Protein AF-A0A7W0J6A5-F1 (afdb_monomer)

Radius of gyration: 12.42 Å; Cα contacts (8 Å, |Δi|>4): 175; chains: 1; bounding box: 28×31×34 Å

Foldseek 3Di:
DLVLLQVQAQPWFAQPAPRFIKHFHDQDPQGTWIQGPVVRDIDGDGPCLLVVQVVVCVVVQKDFLVRSVVVVRPVSRVSLRSVCSDPQWDFDVPGTMIGGDD

pLDDT: mean 92.48, std 4.94, range [63.91, 98.19]

Nearest PDB structures (foldseek):
  6bhh-assembly1_A  TM=7.083E-01  e=1.393E-01  Homo sapiens
  6bhi-assembly1_A  TM=7.099E-01  e=1.833E-01  Homo sapiens
  6kco-assembly3_E  TM=5.492E-01  e=9.223E-02  Drosophila melanogaster
  3qby-assembly1_B  TM=6.199E-01  e=2.965E-01  Homo sapiens
  7hgi-assembly3_C  TM=5.526E-01  e=4.795E-01  Homo sapiens

Solvent-accessible surface area (backbone atoms only — not comparable to full-atom values): 5682 Å² total; per-residue (Å²): 105,70,77,69,51,52,79,41,50,72,37,75,50,47,24,78,83,79,60,51,46,30,32,31,65,46,69,60,93,70,21,38,34,30,38,33,60,92,74,74,40,75,44,79,44,53,36,64,60,52,49,56,50,47,52,46,24,67,73,69,33,42,46,40,44,64,57,39,35,76,73,69,32,88,57,22,60,55,52,53,35,58,51,48,74,40,91,47,36,44,73,48,75,84,68,53,35,40,36,52,56,133

Structure (mmCIF, N/CA/C/O backbone):
data_AF-A0A7W0J6A5-F1
#
_entry.id   AF-A0A7W0J6A5-F1
#
loop_
_atom_site.group_PDB
_atom_site.id
_atom_site.type_symbol
_atom_site.label_atom_id
_atom_site.label_alt_id
_atom_site.label_comp_id
_atom_site.label_asym_id
_atom_site.label_entity_id
_atom_site.label_seq_id
_atom_site.pdbx_PDB_ins_code
_atom_site.Cartn_x
_atom_site.Cartn_y
_atom_site.Cartn_z
_atom_site.occupancy
_atom_site.B_iso_or_equiv
_atom_site.auth_seq_id
_atom_site.auth_comp_id
_atom_site.auth_asym_id
_atom_site.auth_atom_id
_atom_site.pdbx_PDB_model_num
ATOM 1 N N . MET A 1 1 ? -0.264 5.609 -11.296 1.00 81.12 1 MET A N 1
ATOM 2 C CA . MET A 1 1 ? -0.318 5.065 -9.925 1.00 81.12 1 MET A CA 1
ATOM 3 C C . MET A 1 1 ? -1.379 5.775 -9.086 1.00 81.12 1 MET A C 1
ATOM 5 O O . MET A 1 1 ? -2.405 5.154 -8.873 1.00 81.12 1 MET A O 1
ATOM 9 N N . ILE A 1 2 ? -1.243 7.058 -8.716 1.00 80.44 2 ILE A N 1
ATOM 10 C CA . ILE A 1 2 ? -2.243 7.757 -7.866 1.00 80.44 2 ILE A CA 1
ATOM 11 C C . ILE A 1 2 ? -3.684 7.664 -8.397 1.00 80.44 2 ILE A C 1
ATOM 13 O O . ILE A 1 2 ? -4.582 7.311 -7.645 1.00 80.44 2 ILE A O 1
ATOM 17 N N . GLU A 1 3 ? -3.910 7.872 -9.697 1.00 82.69 3 GLU A N 1
ATOM 18 C CA . GLU A 1 3 ? -5.251 7.717 -10.294 1.00 82.69 3 GLU A CA 1
ATOM 19 C C . GLU A 1 3 ? -5.809 6.286 -10.177 1.00 82.69 3 GLU A C 1
ATOM 21 O O . GLU A 1 3 ? -7.005 6.091 -9.991 1.00 82.69 3 GLU A O 1
ATOM 26 N N . GLN A 1 4 ? -4.947 5.262 -10.212 1.00 84.19 4 GLN A N 1
ATOM 27 C CA . GLN A 1 4 ? -5.371 3.884 -9.944 1.00 84.19 4 GLN A CA 1
ATOM 28 C C . GLN A 1 4 ? -5.660 3.660 -8.461 1.00 84.19 4 GLN A C 1
ATOM 30 O O . GLN A 1 4 ? -6.512 2.840 -8.146 1.00 84.19 4 GLN A O 1
ATOM 35 N N . LEU A 1 5 ? -4.981 4.369 -7.559 1.00 88.69 5 LEU A N 1
ATOM 36 C CA . LEU A 1 5 ? -5.229 4.263 -6.125 1.00 88.69 5 LEU A CA 1
ATOM 37 C C . LEU A 1 5 ? -6.516 4.981 -5.717 1.00 88.69 5 LEU A C 1
ATOM 39 O O . LEU A 1 5 ? -7.231 4.453 -4.878 1.00 88.69 5 LEU A O 1
ATOM 43 N N . LYS A 1 6 ? -6.887 6.099 -6.359 1.00 91.44 6 LYS A N 1
ATOM 44 C CA . LYS A 1 6 ? -8.153 6.813 -6.089 1.00 91.44 6 LYS A CA 1
ATOM 45 C C . LYS A 1 6 ? -9.393 5.918 -6.153 1.00 91.44 6 LYS A C 1
ATOM 47 O O . LYS A 1 6 ? -10.321 6.095 -5.378 1.00 91.44 6 LYS A O 1
ATOM 52 N N . ARG A 1 7 ? -9.393 4.879 -6.999 1.00 92.75 7 ARG A N 1
ATOM 53 C CA . ARG A 1 7 ? -10.489 3.884 -7.067 1.00 92.75 7 ARG A CA 1
ATOM 54 C C . ARG A 1 7 ? -10.672 3.060 -5.783 1.00 92.75 7 ARG A C 1
ATOM 56 O O . ARG A 1 7 ? -11.578 2.225 -5.717 1.00 92.75 7 ARG A O 1
ATOM 63 N N . LEU A 1 8 ? -9.737 3.176 -4.845 1.00 94.25 8 LEU A N 1
ATOM 64 C CA . LEU A 1 8 ? -9.739 2.495 -3.561 1.00 94.25 8 LEU A CA 1
ATOM 65 C C . LEU A 1 8 ? -10.296 3.373 -2.436 1.00 94.25 8 LEU A C 1
ATOM 67 O O . LEU A 1 8 ? -10.527 2.845 -1.354 1.00 94.25 8 LEU A O 1
ATOM 71 N N . GLU A 1 9 ? -10.543 4.667 -2.665 1.00 95.88 9 GLU A N 1
ATOM 72 C CA . GLU A 1 9 ? -11.222 5.515 -1.679 1.00 95.88 9 GLU A CA 1
ATOM 73 C C . GLU A 1 9 ? -12.568 4.904 -1.266 1.00 95.88 9 GLU A C 1
ATOM 75 O O . GLU A 1 9 ? -13.327 4.390 -2.090 1.00 95.88 9 GLU A O 1
ATOM 80 N N . GLY A 1 10 ? -12.834 4.902 0.040 1.00 96.31 10 GLY A N 1
ATOM 81 C CA . GLY A 1 10 ? -14.007 4.278 0.647 1.00 96.31 10 GLY A CA 1
ATOM 82 C C . GLY A 1 10 ? -13.945 2.751 0.759 1.00 96.31 10 GLY A C 1
ATOM 83 O O . GLY A 1 10 ? -14.816 2.163 1.401 1.00 96.31 10 GLY A O 1
ATOM 84 N N . LYS A 1 11 ? -12.939 2.078 0.183 1.00 97.44 11 LYS A N 1
ATOM 85 C CA . LYS A 1 11 ? -12.821 0.616 0.274 1.00 97.44 11 LYS A CA 1
ATOM 86 C C . LYS A 1 11 ? -12.160 0.179 1.573 1.00 97.44 11 LYS A C 1
ATOM 88 O O . LYS A 1 11 ? -11.204 0.788 2.054 1.00 97.44 11 LYS A O 1
ATOM 93 N N . THR A 1 12 ? -12.647 -0.939 2.101 1.00 97.94 12 THR A N 1
ATOM 94 C CA . THR A 1 12 ? -11.970 -1.691 3.157 1.00 97.94 12 THR A CA 1
ATOM 95 C C . THR A 1 12 ? -11.028 -2.709 2.530 1.00 97.94 12 THR A C 1
ATOM 97 O O . THR A 1 12 ? -11.448 -3.509 1.697 1.00 97.94 12 THR A O 1
ATOM 100 N N . LEU A 1 13 ? -9.769 -2.674 2.955 1.00 97.50 13 LEU A N 1
ATOM 101 C CA . LEU A 1 13 ? -8.716 -3.614 2.597 1.00 97.50 13 LEU A CA 1
ATOM 102 C C . LEU A 1 13 ? -8.223 -4.350 3.847 1.00 97.50 13 LEU A C 1
ATOM 104 O O . LEU A 1 13 ? -8.579 -4.013 4.981 1.00 97.50 13 LEU A O 1
ATOM 108 N N . GLU A 1 14 ? -7.368 -5.342 3.633 1.00 97.31 14 GLU A N 1
ATOM 109 C CA . GLU A 1 14 ? -6.729 -6.126 4.684 1.00 97.31 14 GLU A CA 1
ATOM 110 C C . GLU A 1 14 ? -5.217 -6.175 4.472 1.00 97.31 14 GLU A C 1
ATOM 112 O O . GLU A 1 14 ? -4.734 -6.213 3.341 1.00 97.31 14 GLU A O 1
ATOM 117 N N . THR A 1 15 ? -4.444 -6.171 5.560 1.00 95.81 15 THR A N 1
ATOM 118 C CA . THR A 1 15 ? -3.000 -6.415 5.456 1.00 95.81 15 THR A CA 1
ATOM 119 C C . THR A 1 15 ? -2.727 -7.846 4.990 1.00 95.81 15 THR A C 1
ATOM 121 O O . THR A 1 15 ? -3.398 -8.779 5.424 1.00 95.81 15 THR A O 1
ATOM 124 N N . LEU A 1 16 ? -1.705 -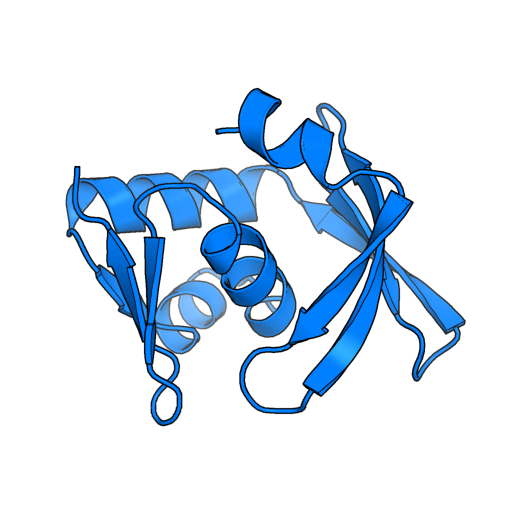8.023 4.144 1.00 95.00 16 LEU A N 1
ATOM 125 C CA . LEU A 1 16 ? -1.484 -9.279 3.412 1.00 95.00 16 LEU A CA 1
ATOM 126 C C . LEU A 1 16 ? -1.231 -10.510 4.303 1.00 95.00 16 LEU A C 1
ATOM 128 O O . LEU A 1 16 ? -1.650 -11.601 3.947 1.00 95.00 16 LEU A O 1
ATOM 132 N N . ASP A 1 17 ? -0.532 -10.357 5.433 1.00 91.81 17 ASP A N 1
ATOM 133 C CA . ASP A 1 17 ? -0.169 -11.489 6.312 1.00 91.81 17 ASP A CA 1
ATOM 134 C C . ASP A 1 17 ? -1.076 -11.615 7.545 1.00 91.81 17 ASP A C 1
ATOM 136 O O . ASP A 1 17 ? -1.482 -12.709 7.923 1.00 91.81 17 ASP A O 1
ATOM 140 N N . GLN A 1 18 ? -1.420 -10.492 8.182 1.00 92.06 18 GLN A N 1
ATOM 141 C CA . GLN A 1 18 ? -2.180 -10.498 9.440 1.00 92.06 18 GLN A CA 1
ATOM 142 C C . GLN A 1 18 ? -3.686 -10.302 9.248 1.00 92.06 18 GLN A C 1
ATOM 144 O O . GLN A 1 18 ? -4.409 -10.285 10.244 1.00 92.06 18 GLN A O 1
ATOM 149 N N . HIS A 1 19 ? -4.154 -10.097 8.013 1.00 94.50 19 HIS A N 1
ATOM 150 C CA . HIS A 1 19 ? -5.562 -9.847 7.687 1.00 94.50 19 HIS A CA 1
ATOM 151 C C . HIS A 1 19 ? -6.195 -8.721 8.523 1.00 94.50 19 HIS A C 1
ATOM 153 O O . HIS A 1 19 ? -7.384 -8.725 8.849 1.00 94.50 19 HIS A O 1
ATOM 159 N N . LYS A 1 20 ? -5.385 -7.729 8.919 1.00 95.06 20 LYS A N 1
ATOM 160 C CA . LYS A 1 20 ? -5.869 -6.590 9.703 1.00 95.06 20 LYS A CA 1
ATOM 161 C C . LYS A 1 20 ? -6.606 -5.643 8.776 1.00 95.06 20 LYS A C 1
ATOM 163 O O . LYS A 1 20 ? -6.001 -5.093 7.858 1.00 95.06 20 LYS A O 1
ATOM 168 N N . LYS A 1 21 ? -7.891 -5.437 9.053 1.00 97.75 21 LYS A N 1
ATOM 169 C CA . LYS A 1 21 ? -8.760 -4.558 8.271 1.00 97.75 21 LYS A CA 1
ATOM 170 C C . LYS A 1 21 ? -8.427 -3.084 8.469 1.00 97.75 21 LYS A C 1
ATOM 172 O O . LYS A 1 21 ? -8.174 -2.627 9.590 1.00 97.75 21 LYS A O 1
ATOM 177 N N . PHE A 1 22 ? -8.483 -2.340 7.376 1.00 98.06 22 PHE A N 1
ATOM 178 C CA . PHE A 1 22 ? -8.414 -0.888 7.364 1.00 98.06 22 PHE A CA 1
ATOM 179 C C . PHE A 1 22 ? -9.250 -0.329 6.211 1.00 98.06 22 PHE A C 1
ATOM 181 O O . PHE A 1 22 ? -9.383 -0.966 5.170 1.00 98.06 22 PHE A O 1
ATOM 188 N N . THR A 1 23 ? -9.819 0.860 6.386 1.00 98.19 23 THR A N 1
ATOM 189 C CA . THR A 1 23 ? -10.558 1.558 5.323 1.00 98.19 23 THR A CA 1
ATOM 190 C C . THR A 1 23 ? -9.728 2.708 4.791 1.00 98.19 23 THR A C 1
ATOM 192 O O . THR A 1 23 ? -9.179 3.473 5.578 1.00 98.19 23 THR A O 1
ATOM 195 N N . ILE A 1 24 ? -9.659 2.852 3.471 1.00 97.31 24 ILE A N 1
ATOM 196 C CA . ILE A 1 24 ? -9.080 4.030 2.823 1.00 97.31 24 ILE A CA 1
ATOM 197 C C . ILE A 1 24 ? -10.117 5.148 2.879 1.00 97.31 24 ILE A C 1
ATOM 199 O O . ILE A 1 24 ? -11.205 5.018 2.324 1.00 97.31 24 ILE A O 1
ATOM 203 N N . LEU A 1 25 ? -9.787 6.235 3.568 1.00 97.19 25 LEU A N 1
ATOM 204 C CA . LEU A 1 25 ? -10.675 7.380 3.754 1.00 97.19 25 LEU A CA 1
ATOM 205 C C . LEU A 1 25 ? -10.560 8.345 2.573 1.00 97.19 25 LEU A C 1
ATOM 207 O O . LEU A 1 25 ? -11.546 8.620 1.900 1.00 97.19 25 LEU A O 1
ATOM 211 N N . THR A 1 26 ? -9.339 8.804 2.305 1.00 96.00 26 THR A N 1
ATOM 212 C CA . THR A 1 26 ? -9.020 9.788 1.266 1.00 96.00 26 THR A CA 1
ATOM 213 C C . THR A 1 26 ? -7.617 9.537 0.734 1.00 96.00 26 THR A C 1
ATOM 215 O O . THR A 1 26 ? -6.731 9.084 1.464 1.00 96.00 26 THR A O 1
ATOM 218 N N . ILE A 1 27 ? -7.417 9.856 -0.538 1.00 93.75 27 ILE A N 1
ATOM 219 C CA . ILE A 1 27 ? -6.148 9.835 -1.249 1.00 93.75 27 ILE A CA 1
ATOM 220 C C . ILE A 1 27 ? -5.949 11.211 -1.876 1.00 93.75 27 ILE A C 1
ATOM 222 O O . ILE A 1 27 ? -6.639 11.598 -2.819 1.00 93.75 27 ILE A O 1
ATOM 226 N N . ASP A 1 28 ? -4.961 11.942 -1.377 1.00 91.81 28 ASP A N 1
ATOM 227 C CA . ASP A 1 28 ? -4.665 13.296 -1.827 1.00 91.81 28 ASP A CA 1
ATOM 228 C C . ASP A 1 28 ? -3.169 13.496 -2.117 1.00 91.81 28 ASP A C 1
ATOM 230 O O . ASP A 1 28 ? -2.385 12.553 -2.258 1.00 91.81 28 ASP A O 1
ATOM 234 N N . HIS A 1 29 ? -2.766 14.755 -2.280 1.00 88.38 29 HIS A N 1
ATOM 235 C CA . HIS A 1 29 ? -1.388 15.125 -2.595 1.00 88.38 2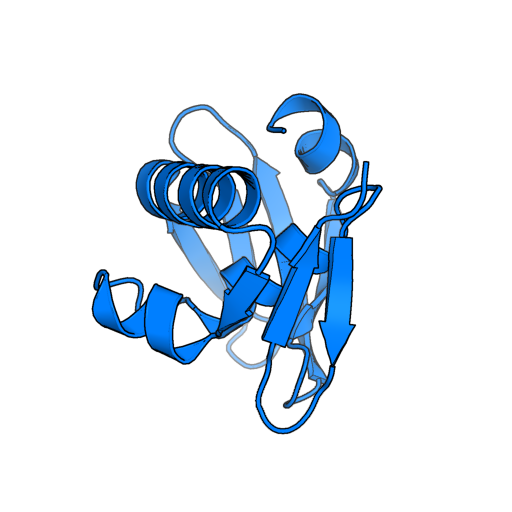9 HIS A CA 1
ATOM 236 C C . HIS A 1 29 ? -0.404 14.870 -1.447 1.00 88.38 29 HIS A C 1
ATOM 238 O O . HIS A 1 29 ? 0.797 14.809 -1.701 1.00 88.38 29 HIS A O 1
ATOM 244 N N . SER A 1 30 ? -0.891 14.740 -0.213 1.00 90.25 30 SER A N 1
ATOM 245 C CA . SER A 1 30 ? -0.087 14.450 0.975 1.00 90.25 30 SER A CA 1
ATOM 246 C C . SER A 1 30 ? 0.106 12.948 1.196 1.00 90.25 30 SER A C 1
ATOM 248 O O . SER A 1 30 ? 1.078 12.535 1.829 1.00 90.25 30 SER A O 1
ATOM 250 N N . GLY A 1 31 ? -0.791 12.119 0.652 1.00 92.75 31 GLY A N 1
ATOM 251 C CA . GLY A 1 31 ? -0.698 10.668 0.730 1.00 92.75 31 GLY A CA 1
ATOM 252 C C . GLY A 1 31 ? -2.055 9.989 0.843 1.00 92.75 31 GLY A C 1
ATOM 253 O O . GLY A 1 31 ? -3.020 10.376 0.187 1.00 92.75 31 GLY A O 1
ATOM 254 N N . ILE A 1 32 ? -2.105 8.931 1.651 1.00 94.62 32 ILE A N 1
ATOM 255 C CA . ILE A 1 32 ? -3.300 8.110 1.853 1.00 94.62 32 ILE A CA 1
ATOM 256 C C . ILE A 1 32 ? -3.689 8.137 3.323 1.00 94.62 32 ILE A C 1
ATOM 258 O O . ILE A 1 32 ? -2.909 7.750 4.193 1.00 94.62 32 ILE A O 1
ATOM 262 N N . TYR A 1 33 ? -4.921 8.541 3.597 1.00 96.06 33 TYR A N 1
ATOM 263 C CA . TYR A 1 33 ? -5.513 8.472 4.922 1.00 96.06 33 TYR A CA 1
ATOM 264 C C . TYR A 1 33 ? -6.272 7.162 5.068 1.00 96.06 33 TYR A C 1
ATOM 266 O O . TYR A 1 33 ? -7.132 6.836 4.248 1.00 96.06 33 TYR A O 1
ATOM 274 N N . ILE A 1 34 ? -5.962 6.410 6.121 1.00 97.19 34 ILE A N 1
ATOM 275 C CA . ILE A 1 34 ? -6.635 5.153 6.442 1.00 97.19 34 ILE A CA 1
ATOM 276 C C . ILE A 1 34 ? -7.216 5.186 7.851 1.00 97.19 34 ILE A C 1
ATOM 278 O O . ILE A 1 34 ? -6.614 5.765 8.750 1.00 97.19 34 ILE A O 1
ATOM 282 N N . ASN A 1 35 ? -8.325 4.487 8.068 1.00 97.81 35 ASN A N 1
ATOM 283 C CA . ASN A 1 35 ? -8.810 4.129 9.397 1.00 97.81 35 ASN A CA 1
ATOM 284 C C . ASN A 1 35 ? -8.452 2.671 9.694 1.00 97.81 35 ASN A C 1
ATOM 286 O O . ASN A 1 35 ? -8.869 1.764 8.972 1.00 97.81 35 ASN A O 1
ATOM 290 N N . VAL A 1 36 ? -7.684 2.428 10.755 1.00 97.19 36 VAL A N 1
ATOM 291 C CA . VAL A 1 36 ? -7.299 1.075 11.179 1.00 97.19 36 VAL A CA 1
ATOM 292 C C . VAL A 1 36 ? -8.370 0.509 12.102 1.00 97.19 36 VAL A C 1
ATOM 294 O O . VAL A 1 36 ? -8.503 0.969 13.239 1.00 97.19 36 VAL A O 1
ATOM 297 N N . HIS A 1 37 ? -9.080 -0.536 11.668 1.00 97.38 37 HIS A N 1
ATOM 298 C CA . HIS A 1 37 ? -10.261 -1.046 12.381 1.00 97.38 37 HIS A CA 1
ATOM 299 C C . HIS A 1 37 ? -9.922 -1.615 13.759 1.00 97.38 37 HIS A C 1
ATOM 301 O O . HIS A 1 37 ? -10.683 -1.443 14.706 1.00 97.38 37 HIS A O 1
ATOM 307 N N . SER A 1 38 ? -8.761 -2.257 13.918 1.00 94.56 38 SER A N 1
ATOM 308 C CA . SER A 1 38 ? -8.380 -2.848 15.208 1.00 94.56 38 SER A CA 1
ATOM 309 C C . SER A 1 38 ? -8.161 -1.803 16.303 1.00 94.56 38 SER A C 1
ATOM 311 O O . SER A 1 38 ? -8.312 -2.107 17.480 1.00 94.56 38 SER A O 1
ATOM 313 N N . THR A 1 39 ? -7.761 -0.585 15.928 1.00 95.31 39 THR A N 1
ATOM 314 C CA . THR A 1 39 ? -7.496 0.505 16.880 1.00 95.31 39 THR A CA 1
ATOM 315 C C . THR A 1 39 ? -8.504 1.642 16.793 1.00 95.31 39 THR A C 1
ATOM 317 O O . THR A 1 39 ? -8.447 2.525 17.640 1.00 95.31 39 THR A O 1
ATOM 320 N N . GLN A 1 40 ? -9.379 1.648 15.781 1.00 95.50 40 GLN A N 1
ATOM 321 C CA . GLN A 1 40 ? -10.292 2.753 15.461 1.00 95.50 40 GLN A CA 1
ATOM 322 C C . GLN A 1 40 ? -9.558 4.098 15.336 1.00 95.50 40 GLN A C 1
ATOM 324 O O . GLN A 1 40 ? -10.048 5.137 15.765 1.00 95.50 40 GLN A O 1
ATOM 329 N N . LYS A 1 41 ? -8.333 4.064 14.795 1.00 95.56 41 LYS A N 1
ATOM 330 C CA . LYS A 1 41 ? -7.467 5.241 14.665 1.00 95.56 41 LYS A CA 1
ATOM 331 C C . LYS A 1 41 ? -7.193 5.531 13.210 1.00 95.56 41 LYS A C 1
ATOM 333 O O . LYS A 1 41 ? -6.839 4.617 12.458 1.00 95.56 41 LYS A O 1
ATOM 338 N N . ASP A 1 42 ? -7.241 6.811 12.889 1.00 96.44 42 ASP A N 1
ATOM 339 C CA . ASP A 1 42 ? -6.827 7.310 11.594 1.00 96.44 42 ASP A CA 1
ATOM 340 C C . ASP A 1 42 ? -5.306 7.418 11.539 1.00 96.44 42 ASP A C 1
ATOM 342 O O . ASP A 1 42 ? -4.632 7.728 12.529 1.00 96.44 42 ASP A O 1
ATOM 346 N N . ARG A 1 43 ? -4.750 7.105 10.374 1.00 94.00 43 ARG A N 1
ATOM 347 C CA . ARG A 1 43 ? -3.324 7.201 10.090 1.00 94.00 43 ARG A CA 1
ATOM 348 C C . ARG A 1 43 ? -3.130 7.804 8.716 1.00 94.00 43 ARG A C 1
ATOM 350 O O . ARG A 1 43 ? -3.799 7.410 7.764 1.00 94.00 43 ARG A O 1
ATOM 357 N N . GLN A 1 44 ? -2.163 8.704 8.625 1.00 94.44 44 GLN A N 1
ATOM 358 C CA . GLN A 1 44 ? -1.646 9.171 7.353 1.00 94.44 44 GLN A CA 1
ATOM 359 C C . GLN A 1 44 ? -0.489 8.269 6.928 1.00 94.44 44 GLN A C 1
ATOM 361 O O . GLN A 1 44 ? 0.430 7.993 7.702 1.00 94.44 44 GLN A O 1
ATOM 366 N N . LEU A 1 45 ? -0.558 7.804 5.693 1.00 92.44 45 LEU A N 1
ATOM 367 C CA . LEU A 1 45 ? 0.522 7.142 4.991 1.00 92.44 45 LEU A CA 1
ATOM 368 C C . LEU A 1 45 ? 1.081 8.154 3.992 1.00 92.44 45 LEU A C 1
ATOM 370 O O . LEU A 1 45 ? 0.375 8.552 3.064 1.00 92.44 45 LEU A O 1
ATOM 374 N N . PHE A 1 46 ? 2.309 8.611 4.216 1.00 92.00 46 PHE A N 1
ATOM 375 C CA . PHE A 1 46 ? 2.886 9.713 3.451 1.00 92.00 46 PHE A CA 1
ATOM 376 C C . PHE A 1 46 ? 3.098 9.335 1.987 1.00 92.00 46 PHE A C 1
ATOM 378 O O . PHE A 1 46 ? 3.472 8.205 1.662 1.00 92.00 46 PHE A O 1
ATOM 385 N N . ARG A 1 47 ? 2.855 10.293 1.092 1.00 90.31 47 ARG A N 1
ATOM 386 C CA . ARG A 1 47 ? 2.946 10.093 -0.356 1.00 90.31 47 ARG A CA 1
ATOM 387 C C . ARG A 1 47 ? 4.325 9.613 -0.791 1.00 90.31 47 ARG A C 1
ATOM 389 O O . ARG A 1 47 ? 4.408 8.740 -1.650 1.00 90.31 47 ARG A O 1
ATOM 396 N N . GLU A 1 48 ? 5.376 10.166 -0.203 1.00 89.69 48 GLU A N 1
ATOM 397 C CA . GLU A 1 48 ? 6.769 9.841 -0.509 1.00 89.69 48 GLU A CA 1
ATOM 398 C C . GLU A 1 48 ? 7.015 8.341 -0.319 1.00 89.69 48 GLU A C 1
ATOM 400 O O . GLU A 1 48 ? 7.527 7.681 -1.214 1.00 89.69 48 GLU A O 1
ATOM 405 N N . GLN A 1 49 ? 6.491 7.763 0.766 1.00 87.81 49 GLN A N 1
ATOM 406 C CA . GLN A 1 49 ? 6.634 6.335 1.067 1.00 87.81 49 GLN A CA 1
ATOM 407 C C . GLN A 1 49 ? 6.019 5.443 -0.020 1.00 87.81 49 GLN A C 1
ATOM 409 O O . GLN A 1 49 ? 6.561 4.382 -0.333 1.00 87.81 49 GLN A O 1
ATOM 414 N N . PHE A 1 50 ? 4.899 5.863 -0.615 1.00 88.44 50 PHE A N 1
ATOM 415 C CA . PHE A 1 50 ? 4.281 5.139 -1.727 1.00 88.44 50 PHE A CA 1
ATOM 416 C C . PHE A 1 50 ? 5.025 5.318 -3.035 1.00 88.44 50 PHE A C 1
ATOM 418 O O . PHE A 1 50 ? 5.151 4.348 -3.778 1.00 88.44 50 PHE A O 1
ATOM 425 N N . ILE A 1 51 ? 5.464 6.540 -3.337 1.00 90.25 51 ILE A N 1
ATOM 426 C CA . ILE A 1 51 ? 6.203 6.830 -4.566 1.00 90.25 51 ILE A CA 1
ATOM 427 C C . ILE A 1 51 ? 7.511 6.052 -4.563 1.00 90.25 51 ILE A C 1
ATOM 429 O O . ILE A 1 51 ? 7.754 5.307 -5.503 1.00 90.25 51 ILE A O 1
ATOM 433 N N . ASP A 1 52 ? 8.280 6.131 -3.481 1.00 91.31 52 ASP A N 1
ATOM 434 C CA . ASP A 1 52 ? 9.580 5.472 -3.375 1.00 91.31 52 ASP A CA 1
ATOM 435 C C . ASP A 1 52 ? 9.440 3.946 -3.470 1.00 91.31 52 ASP A C 1
ATOM 437 O O . ASP A 1 52 ? 10.169 3.287 -4.216 1.00 91.31 52 ASP A O 1
ATOM 441 N N . SER A 1 53 ? 8.440 3.378 -2.787 1.00 92.44 53 SER A N 1
ATOM 442 C CA . SER A 1 53 ? 8.136 1.942 -2.860 1.00 92.44 53 SER A CA 1
ATOM 443 C C . SER A 1 53 ? 7.674 1.514 -4.258 1.00 92.44 53 SER A C 1
ATOM 445 O O . SER A 1 53 ? 8.058 0.455 -4.756 1.00 92.44 53 SER A O 1
ATOM 447 N N . TRP A 1 54 ? 6.837 2.323 -4.909 1.00 93.06 54 TRP A N 1
ATOM 448 C CA . TRP A 1 54 ? 6.327 2.040 -6.249 1.00 93.06 54 TRP A CA 1
ATOM 449 C C . TRP A 1 54 ? 7.424 2.135 -7.309 1.00 93.06 54 TRP A C 1
ATOM 451 O O . TRP A 1 54 ? 7.553 1.235 -8.137 1.00 93.06 54 TRP A O 1
ATOM 461 N N . ASP A 1 55 ? 8.242 3.182 -7.263 1.00 92.94 55 ASP A N 1
ATOM 462 C CA . ASP A 1 55 ? 9.352 3.387 -8.188 1.00 92.94 55 ASP A CA 1
ATOM 463 C C . ASP A 1 55 ? 10.407 2.290 -8.018 1.00 92.94 55 ASP A C 1
ATOM 465 O O . ASP A 1 55 ? 10.925 1.768 -9.010 1.00 92.94 55 ASP A O 1
ATOM 469 N N . TYR A 1 56 ? 10.668 1.861 -6.778 1.00 93.31 56 TYR A N 1
ATOM 470 C CA . TYR A 1 56 ? 11.514 0.702 -6.517 1.00 93.31 56 TYR A CA 1
ATOM 471 C C . TYR A 1 56 ? 10.939 -0.577 -7.140 1.00 93.31 56 TYR A C 1
ATOM 473 O O . TYR A 1 56 ? 11.664 -1.295 -7.835 1.00 93.31 56 TYR A O 1
ATOM 481 N N . LEU A 1 57 ? 9.645 -0.850 -6.938 1.00 94.25 57 LEU A N 1
ATOM 482 C CA . LEU A 1 57 ? 8.973 -2.024 -7.498 1.00 94.25 57 LEU A CA 1
ATOM 483 C C . LEU A 1 57 ? 8.981 -2.010 -9.035 1.00 94.25 57 LEU A C 1
ATOM 485 O O . LEU A 1 57 ? 9.235 -3.041 -9.652 1.00 94.25 57 LEU A O 1
ATOM 489 N N . LEU A 1 58 ? 8.763 -0.853 -9.664 1.00 93.81 58 LEU A N 1
ATOM 490 C CA . LEU A 1 58 ? 8.841 -0.705 -11.120 1.00 93.81 58 LEU A CA 1
ATOM 491 C C . LEU A 1 58 ? 10.254 -0.940 -11.656 1.00 93.81 58 LEU A C 1
ATOM 493 O O . LEU A 1 58 ? 10.419 -1.572 -12.698 1.00 93.81 58 LEU A O 1
ATOM 497 N N . LYS A 1 59 ? 11.269 -0.411 -10.966 1.00 94.12 59 LYS A N 1
ATOM 498 C CA . LYS A 1 59 ? 12.666 -0.486 -11.399 1.00 94.12 59 LYS A CA 1
ATOM 499 C C . LYS A 1 59 ? 13.239 -1.896 -11.281 1.00 94.12 59 LYS A C 1
ATOM 501 O O . LYS A 1 59 ? 13.974 -2.321 -12.167 1.00 94.12 59 LYS A O 1
ATOM 506 N N . ASN A 1 60 ? 12.939 -2.591 -10.187 1.00 94.06 60 ASN A N 1
ATOM 507 C CA . ASN A 1 60 ? 13.514 -3.907 -9.894 1.00 94.06 60 ASN A CA 1
ATOM 508 C C . ASN A 1 60 ? 12.598 -5.063 -10.322 1.00 94.06 60 ASN A C 1
ATOM 510 O O . ASN A 1 60 ? 13.043 -6.204 -10.378 1.00 94.06 60 ASN A O 1
ATOM 514 N N . GLY A 1 61 ? 11.322 -4.787 -10.603 1.00 94.62 61 GLY A N 1
ATOM 515 C CA . GLY A 1 61 ? 10.301 -5.797 -10.892 1.00 94.62 61 GLY A CA 1
ATOM 516 C C . GLY A 1 61 ? 9.774 -6.515 -9.647 1.00 94.62 61 GLY A C 1
ATOM 517 O O . GLY A 1 61 ? 8.719 -7.147 -9.710 1.00 94.62 61 GLY A O 1
ATOM 518 N N . GLU A 1 62 ? 10.455 -6.395 -8.507 1.00 95.25 62 GLU A N 1
ATOM 519 C CA . GLU A 1 62 ? 10.057 -7.006 -7.244 1.00 95.25 62 GLU A CA 1
ATOM 520 C C . GLU A 1 62 ? 10.461 -6.194 -6.005 1.00 95.25 62 GLU A C 1
ATOM 522 O O . GLU A 1 62 ? 11.347 -5.341 -6.062 1.00 95.25 62 GLU A O 1
ATOM 527 N N . MET A 1 63 ? 9.774 -6.434 -4.883 1.00 95.31 63 MET A N 1
ATOM 528 C CA . MET A 1 63 ? 10.007 -5.746 -3.608 1.00 95.31 63 MET A CA 1
ATOM 529 C C . MET A 1 63 ? 9.471 -6.556 -2.418 1.00 95.31 63 MET A C 1
ATOM 531 O O . MET A 1 63 ? 8.415 -7.175 -2.510 1.00 95.31 63 MET A O 1
ATOM 535 N N . THR A 1 64 ? 10.134 -6.505 -1.259 1.00 93.12 64 THR A N 1
ATOM 536 C CA . THR A 1 64 ? 9.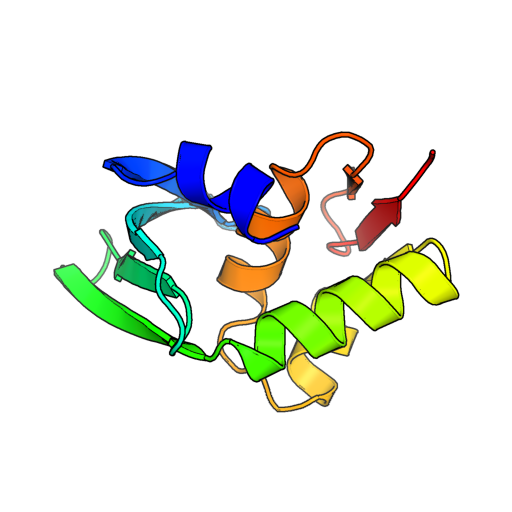635 -7.112 -0.008 1.00 93.12 64 THR A CA 1
ATOM 537 C C . THR A 1 64 ? 9.039 -6.078 0.945 1.00 93.12 64 THR A C 1
ATOM 539 O O . THR A 1 64 ? 9.374 -4.897 0.895 1.00 93.12 64 THR A O 1
ATOM 542 N N . ALA A 1 65 ? 8.208 -6.520 1.895 1.00 89.88 65 ALA A N 1
ATOM 543 C CA . ALA A 1 65 ? 7.760 -5.645 2.986 1.00 89.88 65 ALA A CA 1
ATOM 544 C C . ALA A 1 65 ? 8.912 -5.167 3.895 1.00 89.88 65 ALA A C 1
ATOM 546 O O . ALA A 1 65 ? 8.816 -4.091 4.483 1.00 89.88 65 ALA A O 1
ATOM 547 N N . VAL A 1 66 ? 9.992 -5.954 3.999 1.00 89.75 66 VAL A N 1
ATOM 548 C CA . VAL A 1 66 ? 11.211 -5.576 4.735 1.00 89.75 66 VAL A CA 1
ATOM 549 C C . VAL A 1 66 ? 11.901 -4.409 4.041 1.00 89.75 66 VAL A C 1
ATOM 551 O O . VAL A 1 66 ? 12.234 -3.438 4.701 1.00 89.75 66 VAL A O 1
ATOM 554 N N . HIS A 1 67 ? 11.996 -4.433 2.710 1.00 88.88 67 HIS A N 1
ATOM 555 C CA . HIS A 1 67 ? 12.565 -3.320 1.954 1.00 88.88 67 HIS A CA 1
ATOM 556 C C . HIS A 1 67 ? 11.839 -1.994 2.226 1.00 88.88 67 HIS A C 1
ATOM 558 O O . HIS A 1 67 ? 12.473 -0.976 2.481 1.00 88.88 67 HIS A O 1
ATOM 564 N N . VAL A 1 68 ? 10.502 -2.017 2.234 1.00 89.06 68 VAL A N 1
ATOM 565 C CA . VAL A 1 68 ? 9.686 -0.834 2.556 1.00 89.06 68 VAL A CA 1
ATOM 566 C C . VAL A 1 68 ? 9.951 -0.356 3.991 1.00 89.06 68 VAL A C 1
ATOM 568 O O . VAL A 1 68 ? 10.037 0.843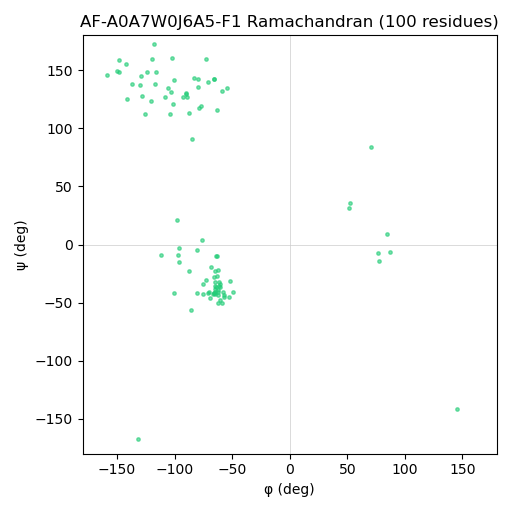 4.246 1.00 89.06 68 VAL A O 1
ATOM 571 N N . LEU A 1 69 ? 10.114 -1.284 4.938 1.00 89.75 69 LEU A N 1
ATOM 572 C CA . LEU A 1 69 ? 10.454 -0.950 6.321 1.00 89.75 69 LEU A CA 1
ATOM 573 C C . LEU A 1 69 ? 11.853 -0.320 6.438 1.00 89.75 69 LEU A C 1
ATOM 575 O O . LEU A 1 69 ? 12.003 0.667 7.156 1.00 89.75 69 LEU A O 1
ATOM 579 N N . ASP A 1 70 ? 12.841 -0.848 5.715 1.00 88.44 70 ASP A N 1
ATOM 580 C CA . ASP A 1 70 ? 14.232 -0.372 5.720 1.00 88.44 70 ASP A CA 1
ATOM 581 C C . ASP A 1 70 ? 14.370 1.052 5.154 1.00 88.44 70 ASP A C 1
ATOM 583 O O . ASP A 1 70 ? 15.288 1.783 5.521 1.00 88.44 70 ASP A O 1
ATOM 587 N N . GLN A 1 71 ? 13.416 1.495 4.328 1.00 83.69 71 GLN A N 1
ATOM 588 C CA . GLN A 1 71 ? 13.287 2.888 3.878 1.00 83.69 71 GLN A CA 1
ATOM 589 C C . GLN A 1 71 ? 12.700 3.830 4.954 1.00 83.69 71 GLN A C 1
ATOM 591 O O . GLN A 1 71 ? 12.436 5.000 4.688 1.00 83.69 71 GLN A O 1
ATOM 596 N N . GLY A 1 72 ? 12.456 3.338 6.173 1.00 81.50 72 GLY A N 1
ATOM 597 C CA . GLY A 1 72 ? 11.855 4.106 7.266 1.00 81.50 72 GLY A CA 1
ATOM 598 C C . GLY A 1 72 ? 10.323 4.144 7.231 1.00 81.50 72 GLY A C 1
ATOM 599 O O . GLY A 1 72 ? 9.701 4.866 8.015 1.00 81.50 72 GLY A O 1
ATOM 600 N N . CYS A 1 73 ? 9.672 3.362 6.360 1.00 86.06 73 CYS A N 1
ATOM 601 C CA . CYS A 1 73 ? 8.216 3.263 6.351 1.00 86.06 73 CYS A CA 1
ATOM 602 C C . CYS A 1 73 ? 7.732 2.225 7.378 1.00 86.06 73 CYS A C 1
ATOM 604 O O . CYS A 1 73 ? 7.505 1.051 7.082 1.00 86.06 73 CYS A O 1
ATOM 606 N N . HIS A 1 74 ? 7.472 2.686 8.604 1.00 84.81 74 HIS A N 1
ATOM 607 C CA . HIS A 1 74 ? 6.872 1.869 9.673 1.00 84.81 74 HIS A CA 1
ATOM 608 C C . HIS A 1 74 ? 5.450 1.367 9.362 1.00 84.81 74 HIS A C 1
ATOM 610 O O . HIS A 1 74 ? 4.909 0.524 10.078 1.00 84.81 74 HIS A O 1
ATOM 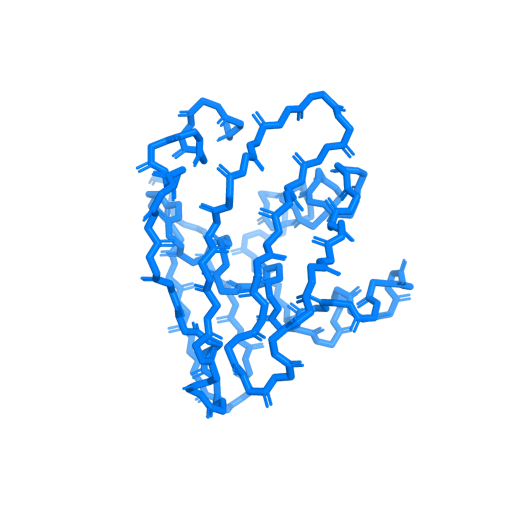616 N N . SER A 1 75 ? 4.844 1.872 8.289 1.00 88.25 75 SER A N 1
ATOM 617 C CA . SER A 1 75 ? 3.540 1.455 7.779 1.00 88.25 75 SER A CA 1
ATOM 618 C C . SER A 1 75 ? 3.651 0.458 6.619 1.00 88.25 75 SER A C 1
ATOM 620 O O . SER A 1 75 ? 2.697 0.306 5.854 1.00 88.25 75 SER A O 1
ATOM 622 N N . SER A 1 76 ? 4.788 -0.238 6.495 1.00 92.44 76 SER A N 1
ATOM 623 C CA . SER A 1 76 ? 5.087 -1.152 5.385 1.00 92.44 76 SER A CA 1
ATOM 624 C C . SER A 1 76 ? 3.962 -2.144 5.088 1.00 92.44 76 SER A C 1
ATOM 626 O O . SER A 1 76 ? 3.611 -2.324 3.928 1.00 92.44 76 SER A O 1
ATOM 628 N N . ALA A 1 77 ? 3.322 -2.712 6.117 1.00 93.69 77 ALA A N 1
ATOM 629 C CA . ALA A 1 77 ? 2.208 -3.653 5.974 1.00 93.69 77 ALA A CA 1
ATOM 630 C C . ALA A 1 77 ? 0.979 -3.069 5.248 1.00 93.69 77 ALA A C 1
ATOM 632 O O . ALA A 1 77 ? 0.289 -3.796 4.534 1.00 93.69 77 ALA A O 1
ATOM 633 N N . TYR A 1 78 ? 0.700 -1.775 5.421 1.00 95.06 78 TYR A N 1
ATOM 634 C CA . TYR A 1 78 ? -0.390 -1.093 4.720 1.00 95.06 78 TYR A CA 1
ATOM 635 C C . TYR A 1 78 ? 0.031 -0.715 3.302 1.00 95.06 78 TYR A C 1
ATOM 637 O O . TYR A 1 78 ? -0.737 -0.912 2.365 1.00 95.06 78 TYR A O 1
ATOM 645 N N . VAL A 1 79 ? 1.267 -0.231 3.137 1.00 94.38 79 VAL A N 1
ATOM 646 C CA . VAL A 1 79 ? 1.813 0.144 1.826 1.00 94.38 79 VAL A CA 1
ATOM 647 C C . VAL A 1 79 ? 1.795 -1.050 0.876 1.00 94.38 79 VAL A C 1
ATOM 649 O O . VAL A 1 79 ? 1.233 -0.951 -0.210 1.00 94.38 79 VAL A O 1
ATOM 652 N N . VAL A 1 80 ? 2.321 -2.203 1.296 1.00 95.25 80 VAL A N 1
ATOM 653 C CA . VAL A 1 80 ? 2.340 -3.413 0.457 1.00 95.25 80 VAL A CA 1
ATOM 654 C C . VAL A 1 80 ? 0.940 -3.929 0.128 1.00 95.25 80 VAL A C 1
ATOM 656 O O . VAL A 1 80 ? 0.711 -4.371 -0.993 1.00 95.25 80 VAL A O 1
ATOM 659 N N . ALA A 1 81 ? -0.007 -3.834 1.066 1.00 96.44 81 ALA A N 1
ATOM 660 C CA . ALA A 1 81 ? -1.394 -4.225 0.826 1.00 96.44 81 ALA A CA 1
ATOM 661 C C . ALA A 1 81 ? -2.070 -3.315 -0.208 1.00 96.44 81 ALA A C 1
ATOM 663 O O . ALA A 1 81 ? -2.753 -3.793 -1.102 1.00 96.44 81 ALA A O 1
ATOM 664 N N . ILE 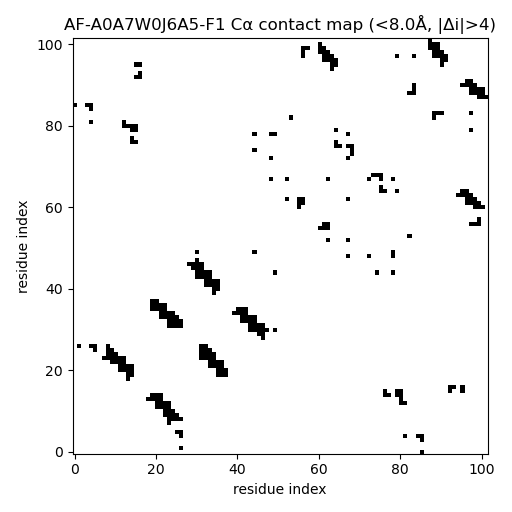A 1 82 ? -1.832 -2.005 -0.134 1.00 95.56 82 ILE A N 1
ATOM 665 C CA . ILE A 1 82 ? -2.381 -1.040 -1.092 1.00 95.56 82 ILE A CA 1
ATOM 666 C C . ILE A 1 82 ? -1.725 -1.194 -2.472 1.00 95.56 82 ILE A C 1
ATOM 668 O O . ILE A 1 82 ? -2.414 -1.138 -3.487 1.00 95.56 82 ILE A O 1
ATOM 672 N N . LEU A 1 83 ? -0.409 -1.418 -2.538 1.00 94.75 83 LEU A N 1
ATOM 673 C CA . LEU A 1 83 ? 0.284 -1.656 -3.809 1.00 94.75 83 LEU A CA 1
ATOM 674 C C . LEU A 1 83 ? -0.168 -2.962 -4.477 1.00 94.75 83 LEU A C 1
ATOM 676 O O . LEU A 1 83 ? -0.238 -3.013 -5.701 1.00 94.75 83 LEU A O 1
ATOM 680 N N . ALA A 1 84 ? -0.523 -3.987 -3.698 1.00 95.50 84 ALA A N 1
ATOM 681 C CA . ALA A 1 84 ? -1.080 -5.236 -4.217 1.00 95.50 84 ALA A CA 1
ATOM 682 C C . ALA A 1 84 ? -2.422 -5.051 -4.952 1.00 95.50 84 ALA A C 1
ATOM 684 O O . ALA A 1 84 ? -2.767 -5.869 -5.799 1.00 95.50 84 ALA A O 1
ATOM 685 N N . GLU A 1 85 ? -3.148 -3.961 -4.689 1.00 95.00 85 GLU A N 1
ATOM 686 C CA . GLU A 1 85 ? -4.384 -3.615 -5.400 1.00 95.00 85 GLU A CA 1
ATOM 687 C C . GLU A 1 85 ? -4.134 -2.943 -6.762 1.00 95.00 85 GLU A C 1
ATOM 689 O O . GLU A 1 85 ? -5.083 -2.642 -7.495 1.00 95.00 85 GLU A O 1
ATOM 694 N N . ILE A 1 86 ? -2.881 -2.657 -7.128 1.00 92.62 86 ILE A N 1
ATOM 695 C CA . ILE A 1 86 ? -2.534 -2.062 -8.422 1.00 92.62 86 ILE A CA 1
ATOM 696 C C . ILE A 1 86 ? -2.517 -3.145 -9.508 1.00 92.62 86 ILE A C 1
ATOM 698 O O . ILE A 1 86 ? -1.960 -4.226 -9.343 1.00 92.62 86 ILE A O 1
ATOM 702 N N . ALA A 1 87 ? -3.103 -2.838 -10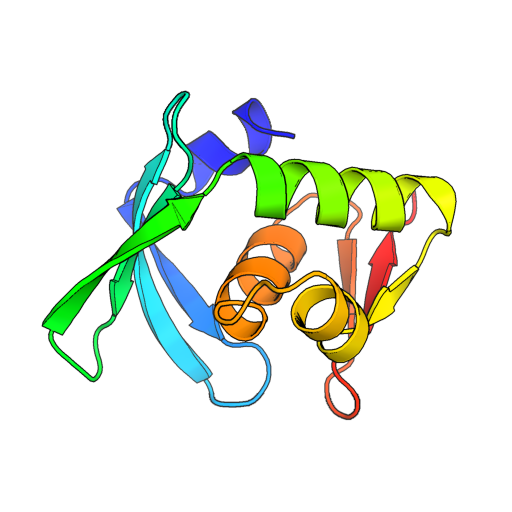.669 1.00 91.38 87 ALA A N 1
ATOM 703 C CA . ALA A 1 87 ? -3.102 -3.756 -11.807 1.00 91.38 87 ALA A CA 1
ATOM 704 C C . ALA A 1 87 ? -1.667 -4.099 -12.251 1.00 91.38 87 ALA A C 1
ATOM 706 O O . ALA A 1 87 ? -0.841 -3.205 -12.436 1.00 91.38 87 ALA A O 1
ATOM 707 N N . GLY A 1 88 ? -1.396 -5.392 -12.442 1.00 91.88 88 GLY A N 1
ATOM 708 C CA . GLY A 1 88 ? -0.064 -5.908 -12.776 1.00 91.88 88 GLY A CA 1
ATOM 709 C C . GLY A 1 88 ? 0.815 -6.207 -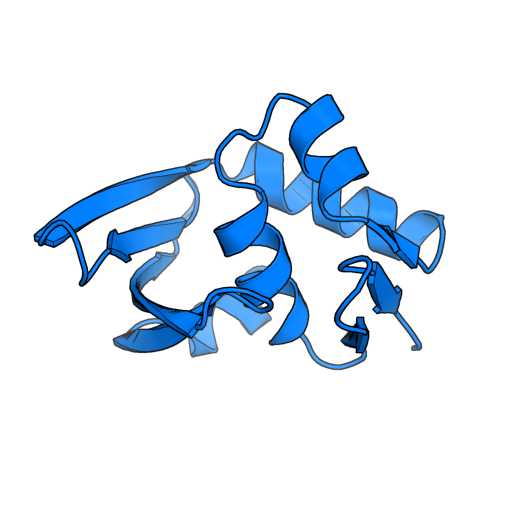11.559 1.00 91.88 88 GLY A C 1
ATOM 710 O O . GLY A 1 88 ? 1.889 -6.781 -11.723 1.00 91.88 88 GLY A O 1
ATOM 711 N N . VAL A 1 89 ? 0.374 -5.870 -10.340 1.00 95.12 89 VAL A N 1
ATOM 712 C CA . VAL A 1 89 ? 1.047 -6.290 -9.108 1.00 95.12 89 VAL A CA 1
ATOM 713 C C . VAL A 1 89 ? 0.476 -7.626 -8.643 1.00 95.12 89 VAL A C 1
ATOM 715 O O . VAL A 1 89 ? -0.731 -7.807 -8.523 1.00 95.12 89 VAL A O 1
ATOM 718 N N . THR A 1 90 ? 1.366 -8.569 -8.368 1.00 96.06 90 THR A N 1
ATOM 719 C CA . THR A 1 90 ? 1.065 -9.843 -7.709 1.00 96.06 90 THR A CA 1
ATOM 720 C C . THR A 1 90 ? 1.870 -9.937 -6.422 1.00 96.06 90 THR A C 1
ATOM 722 O O . THR A 1 90 ? 2.864 -9.227 -6.256 1.00 96.06 90 THR A O 1
ATOM 725 N N . TYR A 1 91 ? 1.453 -10.794 -5.493 1.00 96.31 91 TYR A N 1
ATOM 726 C CA . TYR A 1 91 ? 2.171 -10.967 -4.238 1.00 96.31 91 TYR A CA 1
ATOM 727 C C . TYR A 1 91 ? 2.192 -12.420 -3.767 1.00 96.31 91 TYR A C 1
ATOM 729 O O . TYR A 1 91 ? 1.308 -13.214 -4.088 1.00 96.31 91 TYR A O 1
ATOM 737 N N . THR A 1 92 ? 3.200 -12.750 -2.964 1.00 94.75 92 THR A N 1
ATOM 738 C CA . THR A 1 92 ? 3.249 -13.973 -2.157 1.00 94.75 92 THR A CA 1
ATOM 739 C C . THR A 1 92 ? 3.264 -13.614 -0.679 1.00 94.75 92 THR A C 1
ATOM 741 O O . THR A 1 92 ? 3.801 -12.578 -0.287 1.00 94.75 92 THR A O 1
ATOM 744 N N . ILE A 1 93 ? 2.684 -14.484 0.145 1.00 89.94 93 ILE A N 1
ATOM 745 C CA . ILE A 1 93 ? 2.694 -14.376 1.605 1.00 89.94 93 ILE A CA 1
ATOM 746 C C . ILE A 1 93 ? 3.740 -15.382 2.124 1.00 89.94 93 ILE A C 1
ATOM 748 O O . ILE A 1 93 ? 3.715 -16.538 1.710 1.00 89.94 93 ILE A O 1
ATOM 752 N N . ARG A 1 94 ? 4.638 -14.946 3.026 1.00 86.56 94 ARG A N 1
ATOM 753 C CA . ARG A 1 94 ? 5.776 -15.697 3.631 1.00 86.56 94 ARG A CA 1
ATOM 754 C C . ARG A 1 94 ? 6.973 -16.011 2.698 1.00 86.56 94 ARG A C 1
ATOM 756 O O . ARG A 1 94 ? 7.101 -17.138 2.225 1.00 86.56 94 ARG A O 1
ATOM 763 N N . PRO A 1 95 ? 7.919 -15.065 2.532 1.00 86.19 95 PRO A N 1
ATOM 764 C CA . PRO A 1 95 ? 7.850 -13.677 2.993 1.00 86.19 95 PRO A CA 1
ATOM 765 C C . PRO A 1 95 ? 6.865 -12.860 2.147 1.00 86.19 95 PRO A C 1
ATOM 767 O O . PRO A 1 95 ? 6.533 -13.247 1.027 1.00 86.19 95 PRO A O 1
ATOM 770 N N . ILE A 1 96 ? 6.392 -11.726 2.683 1.00 93.31 96 ILE A N 1
ATOM 771 C CA . ILE A 1 96 ? 5.622 -10.772 1.875 1.00 93.31 96 ILE A CA 1
ATOM 772 C C . ILE A 1 96 ? 6.534 -10.237 0.775 1.00 93.31 96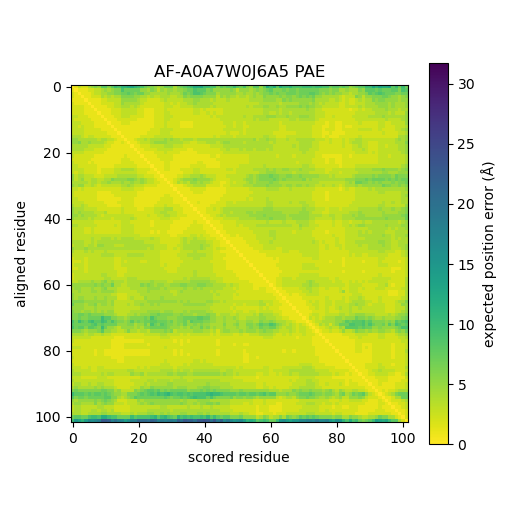 ILE A C 1
ATOM 774 O O . ILE A 1 96 ? 7.523 -9.551 1.057 1.00 93.31 96 ILE A O 1
ATOM 778 N N . HIS A 1 97 ? 6.168 -10.545 -0.461 1.00 93.88 97 HIS A N 1
ATOM 779 C CA . HIS A 1 97 ? 6.941 -10.218 -1.644 1.00 93.88 97 HIS A CA 1
ATOM 780 C C . HIS A 1 97 ? 5.997 -9.808 -2.770 1.00 93.88 97 HIS A C 1
ATOM 782 O O . HIS A 1 97 ? 5.077 -10.551 -3.101 1.00 93.88 97 HIS A O 1
ATOM 788 N N . LEU A 1 98 ? 6.211 -8.623 -3.329 1.00 96.06 98 LEU A N 1
ATOM 789 C CA . LEU A 1 98 ? 5.455 -8.052 -4.434 1.00 96.06 98 LEU A CA 1
ATOM 790 C C . LEU A 1 98 ? 6.253 -8.237 -5.718 1.00 96.06 98 LEU A C 1
ATOM 792 O O . LEU A 1 98 ? 7.472 -8.082 -5.721 1.00 96.06 98 LEU A O 1
ATOM 796 N N . ARG A 1 99 ? 5.556 -8.529 -6.811 1.00 96.19 99 ARG A N 1
ATOM 797 C CA . ARG A 1 99 ? 6.109 -8.564 -8.165 1.00 96.19 99 ARG A CA 1
ATOM 798 C C . ARG A 1 99 ? 5.239 -7.748 -9.093 1.00 96.19 99 ARG A C 1
ATOM 800 O O . ARG A 1 99 ? 4.017 -7.869 -9.044 1.00 96.19 99 ARG A O 1
ATOM 807 N N . TYR A 1 100 ? 5.868 -6.965 -9.954 1.00 95.44 100 TYR A N 1
ATOM 808 C CA . TYR A 1 100 ? 5.187 -6.225 -11.001 1.00 95.44 100 TYR A CA 1
ATOM 809 C C . TYR A 1 100 ? 5.487 -6.852 -12.360 1.00 95.44 100 TYR A C 1
ATOM 811 O O . TYR A 1 100 ? 6.641 -7.063 -12.728 1.00 95.44 100 TYR A O 1
ATOM 819 N N . SER A 1 101 ? 4.440 -7.172 -13.110 1.00 87.44 101 SER A N 1
ATOM 820 C CA . SER A 1 101 ? 4.530 -7.659 -14.486 1.00 87.44 101 SER A CA 1
ATOM 821 C C . SER A 1 101 ? 3.616 -6.806 -15.356 1.00 87.44 101 SER A C 1
ATOM 823 O O . SER A 1 101 ? 2.461 -6.568 -14.999 1.00 87.44 101 SER A O 1
ATOM 825 N N . LYS A 1 102 ? 4.179 -6.283 -16.445 1.00 63.91 102 LYS A N 1
ATOM 826 C CA . LYS A 1 102 ? 3.539 -5.307 -17.327 1.00 63.91 102 LYS A CA 1
ATOM 827 C C . LYS A 1 102 ? 2.798 -5.984 -18.471 1.00 63.91 102 LYS A C 1
ATOM 829 O O . LYS A 1 102 ? 3.338 -6.987 -18.986 1.00 63.91 102 LYS A O 1
#

Secondary structure (DSSP, 8-state):
-HHHHHTTTT-EEE-TTT--EEEEEEE-SSEEEEEETTTTEEEEEEHHHHHHHHHHHHHHSEEEHHHHHHTT-TTHHHHHHHHHTSTTEEEETTTTEEEE--

Mean predicted aligned error: 3.22 Å

Sequence (102 aa):
MIEQLKRLEGKTLETLDQHKKFTILTIDHSGIYINVHSTQKDRQLFREQFIDSWDYLLKNGEMTAVHVLDQGCHSSAYVVAILAEIAGVTYTIRPIHLRYSK